Protein AF-A0A5K1F7N5-F1 (afdb_monomer)

Mean predicted aligned error: 3.16 Å

Organism: NCBI:txid210225

Foldseek 3Di:
DVLVVLLVVQQVVVVVCVVVVWDWDDDRSDSDTDTDDVDPVCVVVVVVVVVD

Structure (mmCIF, N/CA/C/O backbone):
data_AF-A0A5K1F7N5-F1
#
_entry.id   AF-A0A5K1F7N5-F1
#
loop_
_atom_site.group_PDB
_atom_site.id
_atom_site.type_symbol
_atom_sit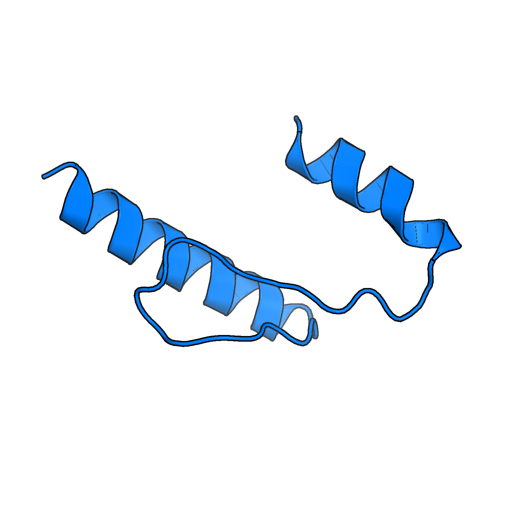e.label_atom_id
_atom_site.label_alt_id
_atom_site.label_comp_id
_atom_site.label_asym_id
_atom_site.label_entity_id
_atom_site.label_seq_id
_atom_site.pdbx_PDB_ins_code
_atom_site.Cartn_x
_atom_site.Cartn_y
_atom_site.Cartn_z
_atom_site.occupancy
_atom_site.B_iso_or_equiv
_atom_site.auth_seq_id
_atom_site.auth_comp_id
_atom_site.auth_asym_id
_atom_site.auth_atom_id
_atom_site.pdbx_PDB_model_num
ATOM 1 N N . GLN A 1 1 ? -15.016 -1.447 19.103 1.00 80.44 1 GLN A N 1
ATOM 2 C CA . GLN A 1 1 ? -14.890 -0.187 18.328 1.00 80.44 1 GLN A CA 1
ATOM 3 C C . GLN A 1 1 ? -13.550 -0.063 17.592 1.00 80.44 1 GLN A C 1
ATOM 5 O O . GLN A 1 1 ? -13.579 0.102 16.383 1.00 80.44 1 GLN A O 1
ATOM 10 N N . LYS A 1 2 ? -12.383 -0.194 18.252 1.00 92.88 2 LYS A N 1
ATOM 11 C CA . LYS A 1 2 ? -11.055 -0.079 17.597 1.00 92.88 2 LYS A CA 1
ATOM 12 C C . LYS A 1 2 ? -10.841 -1.048 16.420 1.00 92.88 2 LYS A C 1
ATOM 14 O O . LYS A 1 2 ? -10.438 -0.611 15.353 1.00 92.88 2 LYS A O 1
ATOM 19 N N . LEU A 1 3 ? -11.155 -2.334 16.601 1.00 94.06 3 LEU A N 1
ATOM 20 C CA . LEU A 1 3 ? -11.007 -3.357 15.551 1.00 94.06 3 LEU A CA 1
ATOM 21 C C . LEU A 1 3 ? -11.896 -3.093 14.326 1.00 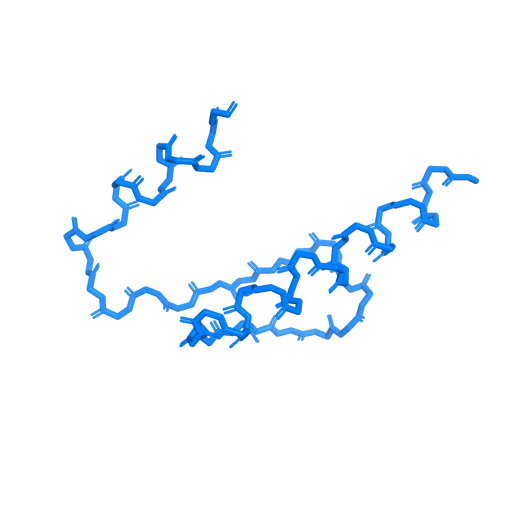94.06 3 LEU A C 1
ATOM 23 O O . LEU A 1 3 ? -11.421 -3.203 13.203 1.00 94.06 3 LEU A O 1
ATOM 27 N N . ALA A 1 4 ? -13.150 -2.685 14.543 1.00 94.50 4 ALA A N 1
ATOM 28 C CA . ALA A 1 4 ? -14.067 -2.328 13.459 1.00 94.50 4 ALA A CA 1
ATOM 29 C C . ALA A 1 4 ? -13.535 -1.140 12.643 1.00 94.50 4 ALA A C 1
ATOM 31 O O . ALA A 1 4 ? -13.462 -1.225 11.425 1.00 94.50 4 ALA A O 1
ATOM 32 N N . ARG A 1 5 ? -13.041 -0.092 13.318 1.00 96.19 5 ARG A N 1
ATOM 33 C CA . ARG A 1 5 ? -12.418 1.059 12.645 1.00 96.19 5 ARG A CA 1
ATOM 34 C C . ARG A 1 5 ? -11.171 0.679 11.852 1.00 96.19 5 ARG A C 1
ATOM 36 O O . ARG A 1 5 ? -10.981 1.195 10.763 1.00 96.19 5 ARG A O 1
ATOM 43 N N . ILE A 1 6 ? -10.324 -0.210 12.379 1.00 95.75 6 ILE A N 1
ATOM 44 C CA . ILE A 1 6 ? -9.147 -0.699 11.643 1.00 95.75 6 ILE A CA 1
ATOM 45 C C . ILE A 1 6 ? -9.598 -1.403 10.361 1.00 95.75 6 ILE A C 1
ATOM 47 O O . ILE A 1 6 ? -9.130 -1.050 9.289 1.00 95.75 6 ILE A O 1
ATOM 51 N N . ARG A 1 7 ? -10.554 -2.330 10.463 1.00 95.06 7 ARG A N 1
ATOM 52 C CA . ARG A 1 7 ? -11.112 -3.054 9.314 1.00 95.06 7 ARG A CA 1
ATOM 53 C C . ARG A 1 7 ? -11.699 -2.107 8.262 1.00 95.06 7 ARG A C 1
ATOM 55 O O . ARG A 1 7 ? -11.354 -2.204 7.090 1.00 95.06 7 ARG A O 1
ATOM 62 N N . GLU A 1 8 ? -12.560 -1.183 8.681 1.00 96.44 8 GLU A N 1
ATOM 63 C CA . GLU A 1 8 ? -13.210 -0.213 7.790 1.00 96.44 8 GLU A CA 1
ATOM 64 C C . GLU A 1 8 ? -12.188 0.698 7.102 1.00 96.44 8 GLU A C 1
ATOM 66 O O . GLU A 1 8 ? -12.221 0.841 5.880 1.00 96.44 8 GLU A O 1
ATOM 71 N N . ASN A 1 9 ? -11.229 1.245 7.856 1.00 95.94 9 ASN A N 1
ATOM 72 C CA . ASN A 1 9 ? -10.187 2.112 7.309 1.00 95.94 9 ASN A CA 1
ATOM 73 C C . ASN A 1 9 ? -9.269 1.363 6.337 1.00 95.94 9 ASN A C 1
ATOM 75 O O . ASN A 1 9 ? -8.927 1.898 5.285 1.00 95.94 9 ASN A O 1
ATOM 79 N N . SER A 1 10 ? -8.884 0.127 6.663 1.00 95.94 10 SER A N 1
ATOM 80 C CA . SER A 1 10 ? -8.051 -0.701 5.789 1.00 95.94 10 SER A CA 1
ATOM 81 C C . SER A 1 10 ? -8.762 -1.026 4.479 1.00 95.94 10 SER A C 1
ATOM 83 O O . SER A 1 10 ? -8.156 -0.908 3.416 1.00 95.94 10 SER A O 1
ATOM 85 N N . ASN A 1 11 ? -10.055 -1.352 4.525 1.00 96.81 11 ASN A N 1
ATOM 86 C CA . ASN A 1 11 ? -10.841 -1.602 3.317 1.00 96.81 11 ASN A CA 1
ATOM 87 C C . ASN A 1 11 ? -11.038 -0.335 2.479 1.00 96.81 11 ASN A C 1
ATOM 89 O O . ASN A 1 11 ? -10.902 -0.386 1.257 1.00 96.81 11 ASN A O 1
ATOM 93 N N . PHE A 1 12 ? -11.303 0.804 3.124 1.00 96.75 12 PHE A N 1
ATOM 94 C CA . PHE A 1 12 ? -11.388 2.089 2.437 1.00 96.75 12 PHE A CA 1
ATOM 95 C C . PHE A 1 12 ? -10.077 2.401 1.707 1.00 96.75 12 PHE A C 1
ATOM 97 O O . PHE A 1 12 ? -10.077 2.577 0.489 1.00 96.75 12 PHE A O 1
ATOM 104 N N . PHE A 1 13 ? -8.947 2.365 2.418 1.00 95.62 13 PHE A N 1
ATOM 105 C CA . PHE A 1 13 ? -7.638 2.668 1.844 1.00 95.62 13 PHE A CA 1
ATOM 106 C C . PHE A 1 13 ? -7.241 1.695 0.723 1.00 95.62 13 PHE A C 1
ATOM 108 O O . PHE A 1 13 ? -6.772 2.134 -0.326 1.00 95.62 13 PHE A O 1
ATOM 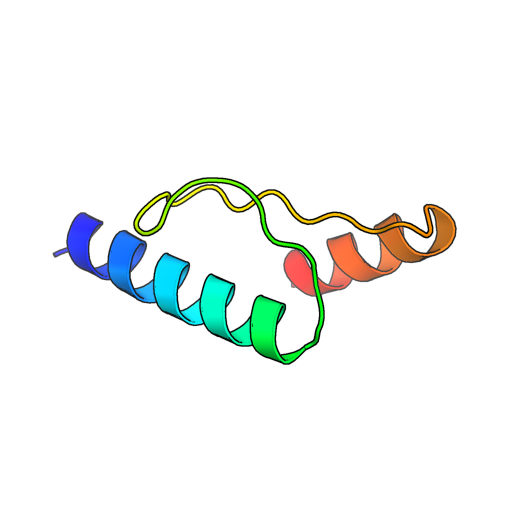115 N N . ARG A 1 14 ? -7.506 0.389 0.890 1.00 96.31 14 ARG A N 1
ATOM 116 C CA . ARG A 1 14 ? -7.337 -0.621 -0.170 1.00 96.31 14 ARG A CA 1
ATOM 117 C C . ARG A 1 14 ? -8.104 -0.230 -1.432 1.00 96.31 14 ARG A C 1
ATOM 119 O O . ARG A 1 14 ? -7.531 -0.258 -2.518 1.00 96.31 14 ARG A O 1
ATOM 126 N N . SER A 1 15 ? -9.377 0.141 -1.289 1.00 96.44 15 SER A N 1
ATOM 127 C CA . SER A 1 15 ? -10.225 0.479 -2.434 1.00 96.44 15 SER A CA 1
ATOM 128 C C . SER A 1 15 ? -9.729 1.718 -3.184 1.00 96.44 15 SER A C 1
ATOM 130 O O . SER A 1 15 ? -9.734 1.731 -4.413 1.00 96.44 15 SER A O 1
ATOM 132 N N . GLU A 1 16 ? -9.226 2.729 -2.472 1.00 96.69 16 GLU A N 1
ATOM 133 C CA . GLU A 1 16 ? -8.678 3.936 -3.095 1.00 96.69 16 GLU A CA 1
ATOM 134 C C . GLU A 1 16 ? -7.362 3.654 -3.831 1.00 96.69 16 GLU A C 1
ATOM 136 O O . GLU A 1 16 ? -7.181 4.105 -4.960 1.00 96.69 16 GLU A O 1
ATOM 141 N N . LEU A 1 17 ? -6.476 2.833 -3.260 1.00 95.00 17 LEU A N 1
ATOM 142 C CA . LEU A 1 17 ? -5.246 2.405 -3.937 1.00 95.00 17 LEU A CA 1
ATOM 143 C C . LEU A 1 17 ? -5.535 1.619 -5.222 1.00 95.00 17 LEU A C 1
ATOM 145 O O . LEU A 1 17 ? -4.908 1.865 -6.253 1.00 95.00 17 LEU A O 1
ATOM 149 N N . GLN A 1 18 ? -6.512 0.712 -5.185 1.00 95.38 18 GLN A N 1
ATOM 150 C CA . GLN A 1 18 ? -6.938 -0.042 -6.366 1.00 95.38 18 GLN A CA 1
ATOM 151 C C . GLN A 1 18 ? -7.525 0.880 -7.445 1.00 95.38 18 GLN A C 1
ATOM 153 O O . GLN A 1 18 ? -7.194 0.729 -8.619 1.00 95.38 18 GLN A O 1
ATOM 158 N N . LYS A 1 19 ? -8.330 1.885 -7.066 1.00 97.12 19 LYS A N 1
ATOM 159 C CA . LYS A 1 19 ? -8.841 2.907 -8.002 1.00 97.12 19 LYS A CA 1
ATOM 160 C C . LYS A 1 19 ? -7.723 3.731 -8.642 1.00 97.12 19 LYS A C 1
ATOM 162 O O . LYS A 1 19 ? -7.843 4.117 -9.800 1.00 97.12 19 LYS A O 1
ATOM 167 N N . MET A 1 20 ? -6.634 3.980 -7.914 1.00 93.94 20 MET A N 1
ATOM 168 C CA . MET A 1 20 ? -5.434 4.644 -8.438 1.00 93.94 20 MET A CA 1
ATOM 169 C C . MET A 1 20 ? -4.579 3.737 -9.344 1.00 93.94 20 MET A C 1
ATOM 171 O O . MET A 1 20 ? -3.585 4.202 -9.899 1.00 93.94 20 MET A O 1
ATOM 175 N N . GLY A 1 21 ? -4.953 2.463 -9.516 1.00 93.38 21 GLY A N 1
ATOM 176 C CA . GLY A 1 21 ? -4.268 1.508 -10.388 1.00 93.38 21 GLY A CA 1
ATOM 177 C C . GLY A 1 21 ? -3.114 0.756 -9.726 1.00 93.38 21 GLY A C 1
ATOM 178 O O . GLY A 1 21 ? -2.326 0.125 -10.428 1.00 93.38 21 GLY A O 1
ATOM 179 N N . PHE A 1 22 ? -2.986 0.810 -8.396 1.00 93.81 22 PHE A N 1
ATOM 180 C CA . PHE A 1 22 ? -2.004 -0.005 -7.686 1.00 93.81 22 PHE A CA 1
ATOM 181 C C . PHE A 1 22 ? -2.471 -1.457 -7.560 1.00 93.81 22 PHE A C 1
ATOM 183 O O . PHE A 1 22 ? -3.626 -1.729 -7.228 1.00 93.81 22 PHE A O 1
ATOM 190 N N . GLU A 1 23 ? -1.538 -2.393 -7.735 1.00 95.31 23 GLU A N 1
ATOM 191 C CA . GLU A 1 23 ? -1.755 -3.786 -7.358 1.00 95.31 23 GLU A CA 1
ATOM 192 C C . GLU A 1 23 ? -1.578 -3.931 -5.842 1.00 95.31 23 GLU A C 1
ATOM 194 O O . GLU A 1 23 ? -0.487 -3.716 -5.303 1.00 95.31 23 GLU A O 1
ATOM 199 N N . VAL A 1 24 ? -2.678 -4.260 -5.160 1.00 95.50 24 VAL A N 1
ATOM 200 C CA . VAL A 1 24 ? -2.743 -4.429 -3.704 1.00 95.50 24 VAL A CA 1
ATOM 201 C C . VAL A 1 24 ? -3.002 -5.895 -3.382 1.00 95.50 24 VAL A C 1
ATOM 203 O O . VAL A 1 24 ? -4.014 -6.456 -3.805 1.00 95.50 24 VAL A O 1
ATOM 206 N N . LEU A 1 25 ? -2.102 -6.504 -2.613 1.00 94.81 25 LEU A N 1
ATOM 207 C CA . LEU A 1 25 ? -2.131 -7.929 -2.289 1.00 94.81 25 LEU A CA 1
ATOM 208 C C . LEU A 1 25 ? -2.868 -8.225 -0.971 1.00 94.81 25 LEU A C 1
ATOM 210 O O . LEU A 1 25 ? -3.178 -7.336 -0.172 1.00 94.81 25 LEU A O 1
ATOM 214 N N . GLY A 1 26 ? -3.134 -9.510 -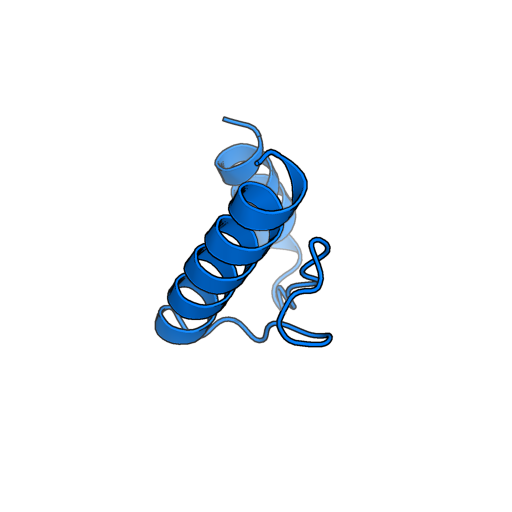0.734 1.00 91.88 26 GLY A N 1
ATOM 215 C CA . GLY A 1 26 ? -3.779 -10.021 0.478 1.00 91.88 26 GLY A CA 1
ATOM 216 C C . GLY A 1 26 ? -5.291 -9.798 0.525 1.00 91.88 26 GLY A C 1
ATOM 217 O O . GLY A 1 26 ? -5.873 -9.189 -0.375 1.00 91.88 26 GLY A O 1
ATOM 218 N N . ASP A 1 27 ? -5.906 -10.268 1.608 1.00 93.00 27 ASP A N 1
ATOM 219 C CA . ASP A 1 27 ? -7.360 -10.348 1.735 1.00 93.00 27 ASP A CA 1
ATOM 220 C C . ASP A 1 27 ? -8.014 -9.034 2.176 1.00 93.00 27 ASP A C 1
ATOM 222 O O . ASP A 1 27 ? -7.399 -8.159 2.806 1.00 93.00 27 ASP A O 1
ATOM 226 N N . ASN A 1 28 ? -9.308 -8.921 1.872 1.00 90.00 28 ASN A N 1
ATOM 227 C CA . ASN A 1 28 ? -10.171 -7.916 2.482 1.00 90.00 28 ASN A CA 1
ATOM 228 C C . AS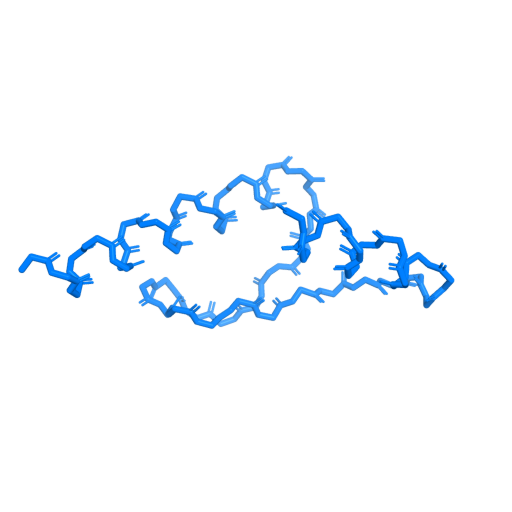N A 1 28 ? -10.163 -8.088 4.008 1.00 90.00 28 ASN A C 1
ATOM 230 O O . ASN A 1 28 ? -9.999 -9.193 4.516 1.00 90.00 28 ASN A O 1
ATOM 234 N N . ASP A 1 29 ? -10.323 -6.987 4.739 1.00 92.19 29 ASP A N 1
ATOM 235 C CA . ASP A 1 29 ? -10.270 -6.919 6.206 1.00 92.19 29 ASP A CA 1
ATOM 236 C C . ASP A 1 29 ? -8.885 -7.125 6.839 1.00 92.19 29 ASP A C 1
ATOM 238 O O . ASP A 1 29 ? -8.734 -6.913 8.046 1.00 92.19 29 ASP A O 1
ATOM 242 N N . SER A 1 30 ? -7.863 -7.471 6.046 1.00 92.94 30 SER A N 1
ATOM 243 C CA . SER A 1 30 ? -6.476 -7.445 6.508 1.00 92.94 30 SER A CA 1
ATOM 244 C C . SER A 1 30 ? -6.045 -6.002 6.791 1.00 92.94 30 SER A C 1
ATOM 246 O O . SER A 1 30 ? -6.148 -5.146 5.907 1.00 92.94 30 SER A O 1
ATOM 248 N N . PRO A 1 31 ? -5.491 -5.715 7.982 1.00 92.56 31 PRO A N 1
ATOM 249 C CA . PRO A 1 31 ? -4.929 -4.403 8.269 1.00 92.56 31 PRO A CA 1
ATOM 250 C C . PRO A 1 31 ? -3.596 -4.148 7.552 1.00 92.56 31 PRO A C 1
ATOM 252 O O . PRO A 1 31 ? -3.143 -3.008 7.496 1.00 92.56 31 PRO A O 1
ATOM 255 N N . VAL A 1 32 ? -2.965 -5.198 7.015 1.00 94.25 32 VAL A N 1
ATOM 256 C CA . VAL A 1 32 ? -1.701 -5.126 6.276 1.00 94.25 32 VAL A CA 1
ATOM 257 C C . VAL A 1 32 ? -1.991 -5.199 4.781 1.00 94.25 32 VAL A C 1
ATOM 259 O O . VAL A 1 32 ? -2.633 -6.145 4.319 1.00 94.25 32 VAL A O 1
ATOM 262 N N . LEU A 1 33 ? -1.494 -4.206 4.039 1.00 93.75 33 LEU A N 1
ATOM 263 C CA . LEU A 1 33 ? -1.758 -4.003 2.614 1.00 93.75 33 LEU A CA 1
ATOM 264 C C . LEU A 1 33 ? -0.431 -3.907 1.838 1.00 93.75 33 LEU A C 1
ATOM 266 O O . LEU A 1 33 ? 0.113 -2.811 1.699 1.00 93.75 33 LEU A O 1
ATOM 270 N N . PRO A 1 34 ? 0.136 -5.027 1.356 1.00 94.38 34 PRO A N 1
ATOM 271 C CA . PRO A 1 34 ? 1.307 -4.988 0.486 1.00 94.38 34 PRO A CA 1
ATOM 272 C C . PRO A 1 34 ? 0.940 -4.388 -0.879 1.00 94.38 34 PRO A C 1
ATOM 274 O O . PRO A 1 34 ? -0.075 -4.767 -1.465 1.00 94.38 34 PRO A O 1
ATOM 277 N N . ILE A 1 35 ? 1.768 -3.470 -1.385 1.00 93.44 35 ILE A N 1
ATOM 278 C CA . ILE A 1 35 ? 1.553 -2.773 -2.661 1.00 93.44 35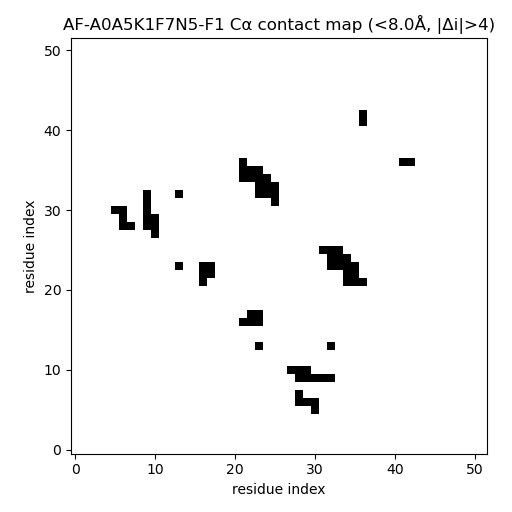 ILE A CA 1
ATOM 279 C C . ILE A 1 35 ? 2.773 -2.972 -3.554 1.00 93.44 35 ILE A C 1
ATOM 281 O O . ILE A 1 35 ? 3.908 -2.768 -3.116 1.00 93.44 35 ILE A O 1
ATOM 285 N N . MET A 1 36 ? 2.543 -3.316 -4.819 1.00 92.12 36 MET A N 1
ATOM 286 C CA . MET A 1 36 ? 3.617 -3.480 -5.795 1.00 92.12 36 MET A CA 1
ATOM 287 C C . MET A 1 36 ? 3.944 -2.146 -6.472 1.00 92.12 36 MET A C 1
ATOM 289 O O . MET A 1 36 ? 3.170 -1.602 -7.257 1.00 92.12 36 MET A O 1
ATOM 293 N N . LEU A 1 37 ? 5.131 -1.614 -6.179 1.00 88.69 37 LEU A N 1
ATOM 294 C CA . LEU A 1 37 ? 5.691 -0.433 -6.830 1.00 88.69 37 LEU A CA 1
ATOM 295 C C . LEU A 1 37 ? 6.749 -0.903 -7.834 1.00 88.69 37 LEU A C 1
ATOM 297 O O . LEU A 1 37 ? 7.936 -0.923 -7.524 1.00 88.69 37 LEU A O 1
ATOM 301 N N . TYR A 1 38 ? 6.336 -1.287 -9.046 1.00 90.88 38 TYR A N 1
ATOM 302 C CA . TYR A 1 38 ? 7.202 -1.805 -10.129 1.00 90.88 38 TYR A CA 1
ATOM 303 C C . TYR A 1 38 ? 8.326 -0.856 -10.598 1.00 90.88 38 TYR A C 1
ATOM 305 O O . TYR A 1 38 ? 9.032 -1.138 -11.562 1.00 90.88 38 TYR A O 1
ATOM 313 N N . ASN A 1 39 ? 8.498 0.288 -9.937 1.00 91.19 39 ASN A N 1
ATOM 314 C CA . ASN A 1 39 ? 9.581 1.227 -10.156 1.00 91.19 39 ASN A CA 1
ATOM 315 C C . ASN A 1 39 ? 10.287 1.520 -8.816 1.00 91.19 39 ASN A C 1
ATOM 317 O O . ASN A 1 39 ? 9.802 2.358 -8.047 1.00 91.19 39 ASN A O 1
ATOM 321 N N . PRO A 1 40 ? 11.450 0.893 -8.553 1.00 89.69 40 PRO A N 1
ATOM 322 C CA . PRO A 1 40 ? 12.204 1.085 -7.315 1.00 89.69 40 PRO A CA 1
ATOM 323 C C . PRO A 1 40 ? 12.572 2.546 -7.025 1.00 89.69 40 PRO A C 1
ATOM 325 O O . PRO A 1 40 ? 12.582 2.955 -5.867 1.00 89.69 40 PRO A O 1
ATOM 328 N N . ALA A 1 41 ? 12.802 3.370 -8.056 1.00 95.38 41 ALA A N 1
ATOM 329 C CA . ALA A 1 41 ? 13.154 4.781 -7.876 1.00 95.38 41 ALA A CA 1
ATOM 330 C C . ALA A 1 41 ? 12.011 5.614 -7.265 1.00 95.38 41 ALA A C 1
ATOM 332 O O . ALA A 1 41 ? 12.257 6.669 -6.684 1.00 95.38 41 ALA A O 1
ATOM 333 N N . LYS A 1 42 ? 10.758 5.145 -7.362 1.00 89.50 42 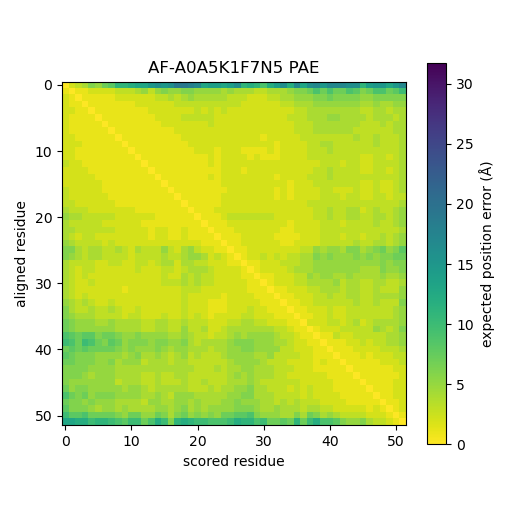LYS A N 1
ATOM 334 C CA . LYS A 1 42 ? 9.587 5.802 -6.755 1.00 89.50 42 LYS A CA 1
ATOM 335 C C . LYS A 1 42 ? 9.336 5.380 -5.305 1.00 89.50 42 LYS A C 1
ATOM 337 O O . LYS A 1 42 ? 8.559 6.041 -4.618 1.00 89.50 42 LYS A O 1
ATOM 342 N N . LEU A 1 43 ? 9.994 4.322 -4.829 1.00 91.00 43 LEU A N 1
ATOM 343 C CA . LEU A 1 43 ? 9.784 3.770 -3.490 1.00 91.00 43 LEU A CA 1
ATOM 344 C C . LEU A 1 43 ? 10.037 4.799 -2.366 1.00 91.00 43 LEU A C 1
ATOM 346 O O . LEU A 1 43 ? 9.169 4.931 -1.500 1.00 91.00 43 LEU A O 1
ATOM 350 N N . PRO A 1 44 ? 11.128 5.601 -2.380 1.00 93.75 44 PRO A N 1
ATOM 351 C CA . PRO A 1 44 ? 11.370 6.581 -1.319 1.00 93.75 44 PRO A CA 1
ATOM 352 C C . PRO A 1 44 ? 10.305 7.682 -1.279 1.00 93.75 44 PRO A C 1
ATOM 354 O O . PRO A 1 44 ? 9.828 8.051 -0.209 1.00 93.75 44 PRO A O 1
ATOM 357 N N . ALA A 1 45 ? 9.892 8.185 -2.447 1.00 92.56 45 ALA A N 1
ATOM 358 C CA . ALA A 1 45 ? 8.863 9.218 -2.544 1.00 92.56 45 ALA A CA 1
ATOM 359 C C . ALA A 1 45 ? 7.520 8.725 -1.987 1.00 92.56 45 ALA A C 1
ATOM 361 O O . ALA A 1 45 ? 6.857 9.449 -1.245 1.00 92.56 45 ALA A O 1
ATOM 362 N N . PHE A 1 46 ? 7.154 7.477 -2.290 1.00 90.00 46 PHE A N 1
ATOM 363 C CA . PHE A 1 46 ? 5.930 6.866 -1.783 1.00 90.00 46 PHE A CA 1
ATOM 364 C C . PHE A 1 46 ? 5.982 6.646 -0.264 1.00 90.00 46 PHE A C 1
ATOM 366 O O . PHE A 1 46 ? 5.053 7.027 0.444 1.00 90.00 46 PHE A O 1
ATOM 373 N N . SER A 1 47 ? 7.097 6.123 0.261 1.00 88.88 47 SER A N 1
ATOM 374 C CA . SER A 1 47 ? 7.295 5.944 1.709 1.00 88.88 47 SER A CA 1
ATOM 375 C C . SER A 1 47 ? 7.199 7.267 2.473 1.00 88.88 47 SER A C 1
ATOM 377 O O . SER A 1 47 ? 6.589 7.328 3.541 1.00 88.88 47 SER A O 1
ATOM 379 N N . ASN A 1 48 ? 7.764 8.340 1.915 1.00 93.94 48 ASN A N 1
ATOM 380 C CA . ASN A 1 48 ? 7.698 9.675 2.504 1.00 93.94 48 ASN A CA 1
ATOM 381 C C . ASN A 1 48 ? 6.277 10.250 2.494 1.00 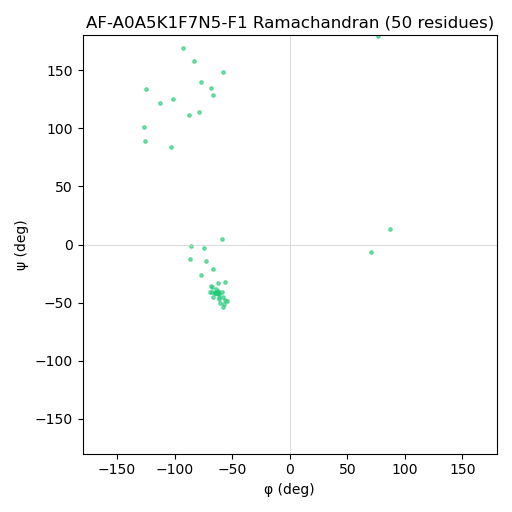93.94 48 ASN A C 1
ATOM 383 O O . ASN A 1 48 ? 5.904 10.936 3.441 1.00 93.94 48 ASN A O 1
ATOM 387 N N . ALA A 1 49 ? 5.490 9.981 1.448 1.00 88.81 49 ALA A N 1
ATOM 388 C CA . ALA A 1 49 ? 4.095 10.409 1.374 1.00 88.81 49 ALA A CA 1
ATOM 389 C C . ALA A 1 49 ? 3.204 9.677 2.392 1.00 88.81 49 ALA A C 1
ATOM 391 O O . ALA A 1 49 ? 2.309 10.297 2.946 1.00 88.81 49 ALA A O 1
ATOM 392 N N . LEU A 1 50 ? 3.465 8.391 2.660 1.00 85.62 50 LEU A N 1
ATOM 393 C CA . L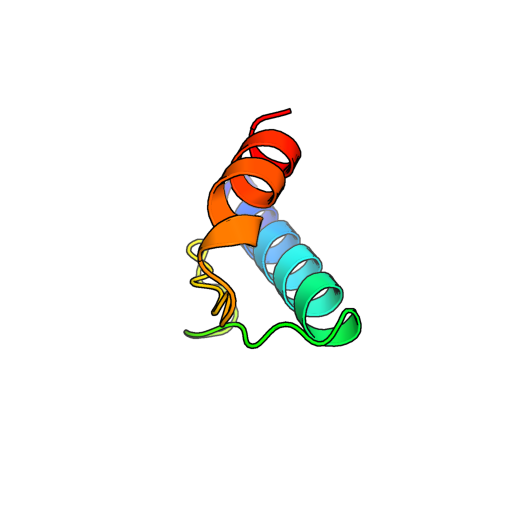EU A 1 50 ? 2.715 7.595 3.643 1.00 85.62 50 LEU A CA 1
ATOM 394 C C . LEU A 1 50 ? 3.086 7.887 5.101 1.00 85.62 50 LEU A C 1
ATOM 396 O O . LEU A 1 50 ? 2.289 7.635 5.998 1.00 85.62 50 LEU A O 1
ATOM 400 N N . SER A 1 51 ? 4.314 8.348 5.345 1.00 87.12 51 SER A N 1
ATOM 401 C CA . SER A 1 51 ? 4.821 8.616 6.701 1.00 87.12 51 SER A CA 1
ATOM 402 C C . SER A 1 51 ? 4.463 10.018 7.211 1.00 87.12 51 SER A C 1
ATOM 404 O O . SER A 1 51 ? 4.856 10.377 8.320 1.00 87.12 51 SER A O 1
ATOM 406 N N . ARG A 1 52 ? 3.783 10.820 6.388 1.00 72.06 52 ARG A N 1
ATOM 407 C CA . ARG A 1 52 ? 3.295 12.165 6.706 1.00 72.06 52 ARG A CA 1
ATOM 408 C C . ARG A 1 52 ? 1.805 12.124 6.997 1.00 72.06 52 ARG A C 1
ATOM 410 O O . ARG A 1 52 ? 1.398 12.877 7.905 1.00 72.06 52 ARG A O 1
#

Secondary structure (DSSP, 8-state):
-HHHHHHHHHHHHHHHHHHTT-EE-S-TT-S---EE-S-GGGHHHHHHHHT-

InterPro domains:
  IPR015422 Pyridoxal phosphate-dependent transferase, small domain [G3DSA:3.90.1150.10] (1-52)
  IPR015424 Pyridoxal phosphate-dependent transferase [SSF53383] (3-50)
  IPR050087 8-amino-7-oxononanoate synthase class-II [PTHR13693] (1-50)

Sequence (52 aa):
QKLARIRENSNFFRSELQKMGFEVLGDNDSPVLPIMLYNPAKLPAFSNALSR

pLDDT: mean 92.69, std 4.32, range [72.06, 97.12]

Radius of gyration: 12.03 Å; Cα contacts (8 Å, |Δi|>4): 37; chains: 1; bounding box: 28×22×29 Å

Solvent-accessible surface area (backbone atoms only — not comparable to full-atom values): 3193 Å² total; per-residue (Å²): 109,70,68,58,51,46,30,53,50,33,43,51,53,51,53,54,43,45,74,74,67,43,55,68,48,77,62,87,61,42,78,65,74,56,68,66,66,97,46,74,87,51,46,63,61,51,53,56,63,73,76,104

Nearest PDB structures (foldseek):
  5noc-assembly1_B  TM=4.437E-01  e=1.850E+00  Bacillus subtilis subsp. subtilis str. 168
  4zoq-assembly1_A  TM=5.456E-01  e=6.178E+00  Bacillus licheniformis
  5t7z-assembly1_A  TM=3.620E-01  e=2.638E+00  Sorangium cellulosum
  6ve2-assembly1_A  TM=4.163E-01  e=4.994E+00  Pseudomonas aeruginosa PAO1